Protein AF-A0A0Q7CTB3-F1 (afdb_monomer_lite)

Structure (mmCIF, N/CA/C/O backbone):
data_AF-A0A0Q7CTB3-F1
#
_entry.id   AF-A0A0Q7CTB3-F1
#
loop_
_atom_site.group_PDB
_atom_site.id
_atom_site.type_symbol
_atom_site.label_atom_id
_atom_site.label_alt_id
_atom_site.label_comp_id
_atom_site.label_asym_id
_atom_site.label_entity_id
_atom_site.label_seq_id
_atom_site.pdbx_PDB_ins_code
_atom_site.Cartn_x
_atom_site.Cartn_y
_atom_site.Cartn_z
_atom_site.occupancy
_atom_site.B_iso_or_equiv
_atom_site.auth_seq_id
_atom_site.auth_comp_id
_atom_site.auth_asym_id
_atom_site.auth_atom_id
_atom_site.pdbx_PDB_model_num
ATOM 1 N N . MET A 1 1 ? 33.494 -17.950 3.867 1.00 50.50 1 MET A N 1
ATOM 2 C CA . MET A 1 1 ? 33.104 -17.944 2.441 1.00 50.50 1 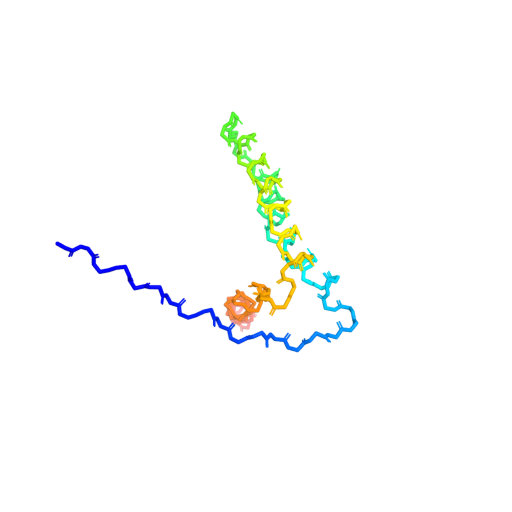MET A CA 1
ATOM 3 C C . MET A 1 1 ? 31.592 -17.795 2.385 1.00 50.50 1 MET A C 1
ATOM 5 O O . MET A 1 1 ? 30.902 -18.639 2.937 1.00 50.50 1 MET A O 1
ATOM 9 N N . TRP A 1 2 ? 31.082 -16.687 1.850 1.00 67.88 2 TRP A N 1
ATOM 10 C CA . TRP A 1 2 ? 29.640 -16.431 1.784 1.00 67.88 2 TRP A CA 1
ATOM 11 C C . TRP A 1 2 ? 29.090 -17.024 0.489 1.00 67.88 2 TRP A C 1
ATOM 13 O O . TRP A 1 2 ? 29.497 -16.615 -0.595 1.00 67.88 2 TRP A O 1
ATOM 23 N N 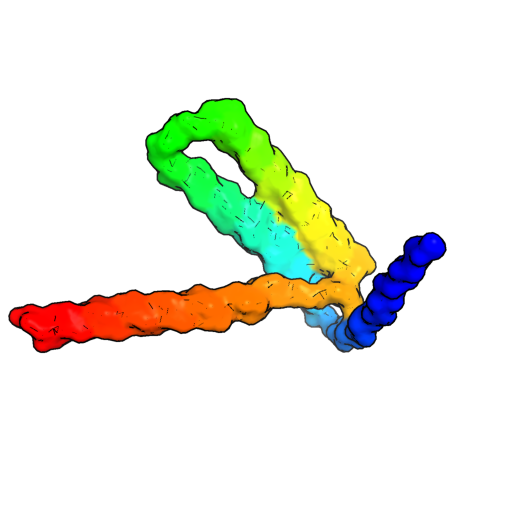. VAL A 1 3 ? 28.192 -18.001 0.596 1.00 70.88 3 VAL A N 1
ATOM 24 C CA . VAL A 1 3 ? 27.479 -18.551 -0.562 1.00 70.88 3 VAL A CA 1
ATOM 25 C C . VAL A 1 3 ? 26.230 -17.703 -0.775 1.00 70.88 3 VAL A C 1
ATOM 27 O O . VAL A 1 3 ? 25.284 -17.760 0.009 1.00 70.88 3 VAL A O 1
ATOM 30 N N . ILE A 1 4 ? 26.240 -16.875 -1.819 1.00 78.38 4 ILE A N 1
ATOM 31 C CA . ILE A 1 4 ? 25.071 -16.092 -2.224 1.00 78.38 4 ILE A CA 1
ATOM 32 C C . ILE A 1 4 ? 24.191 -16.999 -3.082 1.00 78.38 4 ILE A C 1
ATOM 34 O O . ILE A 1 4 ? 24.490 -17.260 -4.245 1.00 78.38 4 ILE A O 1
ATOM 38 N N . PHE A 1 5 ? 23.090 -17.482 -2.510 1.00 72.38 5 PHE A N 1
ATOM 39 C CA . PHE A 1 5 ? 22.059 -18.183 -3.270 1.00 72.38 5 PHE A CA 1
ATOM 40 C C . PHE A 1 5 ? 21.224 -17.166 -4.054 1.00 72.38 5 PHE A C 1
ATOM 42 O O . PHE A 1 5 ? 20.268 -16.586 -3.533 1.00 72.38 5 PHE A O 1
ATOM 49 N N . ALA A 1 6 ? 21.574 -16.947 -5.320 1.00 76.44 6 ALA A N 1
ATOM 50 C CA . ALA A 1 6 ? 20.705 -16.241 -6.250 1.00 76.44 6 ALA A CA 1
ATOM 51 C C . ALA A 1 6 ? 19.506 -17.146 -6.580 1.00 76.44 6 ALA A C 1
ATOM 53 O O . ALA A 1 6 ? 19.650 -18.161 -7.259 1.00 76.44 6 ALA A O 1
ATOM 54 N N . ARG A 1 7 ? 18.313 -16.810 -6.072 1.00 76.31 7 ARG A N 1
ATOM 55 C CA . ARG A 1 7 ? 17.085 -17.504 -6.487 1.00 76.31 7 ARG A CA 1
ATOM 56 C C . ARG A 1 7 ? 16.850 -17.223 -7.967 1.00 76.31 7 ARG A C 1
ATOM 58 O O . ARG A 1 7 ? 16.856 -16.059 -8.369 1.00 76.31 7 ARG A O 1
ATOM 65 N N . ALA A 1 8 ? 16.607 -18.273 -8.749 1.00 74.88 8 ALA A N 1
ATOM 66 C CA . ALA A 1 8 ? 16.165 -18.116 -10.125 1.00 74.88 8 ALA A CA 1
ATOM 67 C C . ALA A 1 8 ? 14.885 -17.256 -10.146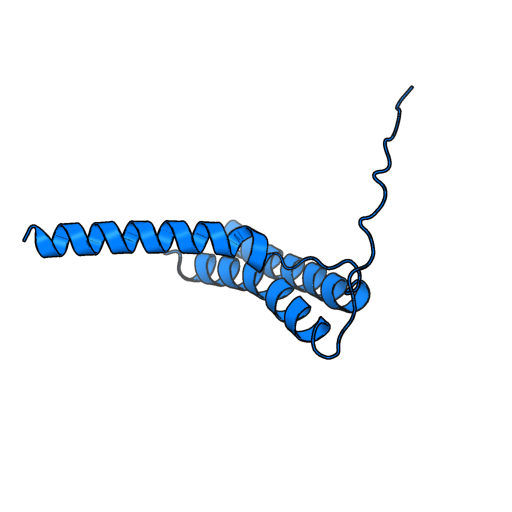 1.00 74.88 8 ALA A C 1
ATOM 69 O O . ALA A 1 8 ? 13.985 -17.491 -9.327 1.00 74.88 8 ALA A O 1
ATOM 70 N N . PRO A 1 9 ? 14.803 -16.235 -11.018 1.00 71.31 9 PRO A N 1
ATOM 71 C CA . PRO A 1 9 ? 13.591 -15.447 -11.142 1.00 71.31 9 PRO A CA 1
ATOM 72 C C . PRO A 1 9 ? 12.430 -16.361 -11.568 1.00 71.31 9 PRO A C 1
ATOM 74 O O . PRO A 1 9 ? 12.640 -17.282 -12.360 1.00 71.31 9 PRO A O 1
ATOM 77 N N . PRO A 1 10 ? 11.216 -16.146 -11.032 1.00 69.81 10 PRO A N 1
ATOM 78 C CA . PRO A 1 10 ? 10.044 -16.904 -11.448 1.00 69.81 10 PRO A CA 1
ATOM 79 C C . PRO A 1 10 ? 9.797 -16.726 -12.955 1.00 69.81 10 PRO A C 1
ATOM 81 O O . PRO A 1 10 ? 10.145 -15.675 -13.502 1.00 69.81 10 PRO A O 1
ATOM 84 N N . PRO A 1 11 ? 9.213 -17.737 -13.623 1.00 75.00 11 PRO A N 1
ATOM 85 C CA . PRO A 1 11 ? 8.960 -17.689 -15.056 1.00 75.00 11 PRO A CA 1
ATOM 86 C C . PRO A 1 11 ? 8.056 -16.507 -15.410 1.00 75.00 11 PRO A C 1
ATOM 88 O O . PRO A 1 11 ? 7.111 -16.190 -14.680 1.00 75.00 11 PRO A O 1
ATOM 91 N N . ASP A 1 12 ? 8.355 -15.868 -16.539 1.00 76.50 12 ASP A N 1
ATOM 92 C CA . ASP A 1 12 ? 7.588 -14.728 -17.024 1.00 76.50 12 ASP A CA 1
ATOM 93 C C . ASP A 1 12 ? 6.134 -15.141 -17.280 1.00 76.50 12 ASP A C 1
ATOM 95 O O . ASP A 1 12 ? 5.830 -16.196 -17.842 1.00 76.50 12 ASP A O 1
ATOM 99 N N . VAL A 1 13 ? 5.210 -14.298 -16.838 1.00 78.62 13 VAL A N 1
ATOM 100 C CA . VAL A 1 13 ? 3.776 -14.582 -16.884 1.00 78.62 13 VAL A CA 1
ATOM 101 C C . VAL A 1 13 ? 3.155 -13.995 -18.153 1.00 78.62 13 VAL A C 1
ATOM 103 O O . VAL A 1 13 ? 3.501 -12.892 -18.574 1.00 78.62 13 VAL A O 1
ATOM 106 N N . HIS A 1 14 ? 2.204 -14.723 -18.749 1.00 77.69 14 HIS A N 1
ATOM 107 C CA . HIS A 1 14 ? 1.600 -14.385 -20.044 1.00 77.69 14 HIS A CA 1
ATOM 108 C C . HIS A 1 14 ? 1.064 -12.941 -20.091 1.00 77.69 14 HIS A C 1
ATOM 110 O O . HIS A 1 14 ? 0.326 -12.504 -19.202 1.00 77.69 14 HIS A O 1
ATOM 116 N N . VAL A 1 15 ? 1.448 -12.177 -21.115 1.00 74.75 15 VAL A N 1
ATOM 117 C CA . VAL A 1 15 ? 1.116 -10.752 -21.239 1.00 74.75 15 VAL A CA 1
ATOM 118 C C . VAL A 1 15 ? -0.087 -10.587 -22.167 1.00 74.75 15 VAL A C 1
ATOM 120 O O . VAL A 1 15 ? 0.008 -10.888 -23.349 1.00 74.75 15 VAL A O 1
ATOM 123 N N . TRP A 1 16 ? -1.200 -10.069 -21.641 1.00 78.75 16 TRP A N 1
ATOM 124 C CA . TRP A 1 16 ? -2.408 -9.747 -22.412 1.00 78.75 16 TRP A CA 1
ATOM 125 C C . TRP A 1 16 ? -2.719 -8.239 -22.387 1.00 78.75 16 TRP A C 1
ATOM 127 O O . TRP A 1 16 ? -2.321 -7.539 -21.439 1.00 78.75 16 TRP A O 1
ATOM 137 N N . PRO A 1 17 ? -3.435 -7.710 -23.402 1.00 78.75 17 PRO A N 1
ATOM 138 C CA . PRO A 1 17 ? -3.861 -6.312 -23.418 1.00 78.75 17 PRO A CA 1
ATOM 139 C C . PRO A 1 17 ? -4.757 -6.015 -22.205 1.00 78.75 17 PRO A C 1
ATOM 141 O O . PRO A 1 17 ? -5.715 -6.728 -21.936 1.00 78.75 17 PRO A O 1
ATOM 144 N N . GLY A 1 18 ? -4.406 -4.989 -21.424 1.00 80.69 18 GLY A N 1
ATOM 145 C CA . GLY A 1 18 ? -5.110 -4.609 -20.187 1.00 80.69 18 GLY A CA 1
ATOM 146 C C . GLY A 1 18 ? -4.437 -5.062 -18.885 1.00 80.69 18 GLY A C 1
ATOM 147 O O . GLY A 1 18 ? -4.672 -4.459 -17.837 1.00 80.69 18 GLY A O 1
ATOM 148 N N . ARG A 1 19 ? -3.505 -6.027 -18.931 1.00 82.38 19 ARG A N 1
ATOM 149 C CA . ARG A 1 19 ? -2.772 -6.479 -17.733 1.00 82.38 19 ARG A CA 1
ATOM 150 C C . ARG A 1 19 ? -2.009 -5.346 -17.038 1.00 82.38 19 ARG A C 1
ATOM 152 O O . ARG A 1 19 ? -2.013 -5.274 -15.816 1.00 82.38 19 ARG A O 1
ATOM 159 N N . ARG A 1 20 ? -1.383 -4.450 -17.811 1.00 82.25 20 ARG A N 1
ATOM 160 C CA . ARG A 1 20 ? -0.626 -3.301 -17.276 1.00 82.25 20 ARG A CA 1
ATOM 161 C C . ARG A 1 20 ? -1.511 -2.339 -16.484 1.00 82.25 20 ARG A C 1
ATOM 163 O O . ARG A 1 20 ? -1.092 -1.865 -15.437 1.00 82.25 20 ARG A O 1
ATOM 170 N N . ALA A 1 21 ? -2.728 -2.079 -16.965 1.00 83.69 21 ALA A N 1
ATOM 171 C CA . ALA A 1 21 ? -3.677 -1.207 -16.278 1.00 83.69 21 ALA A CA 1
ATOM 172 C C . ALA A 1 21 ? -4.122 -1.833 -14.949 1.00 83.69 21 ALA A C 1
ATOM 174 O O . ALA A 1 21 ? -4.048 -1.187 -13.910 1.00 83.69 21 ALA A O 1
ATOM 175 N N . LEU A 1 22 ? -4.471 -3.123 -14.964 1.00 84.00 22 LEU A N 1
ATOM 176 C CA . LEU A 1 22 ? -4.782 -3.889 -13.753 1.00 84.00 22 LEU A CA 1
ATOM 177 C C . LEU A 1 22 ? -3.609 -3.914 -12.760 1.00 84.00 22 LEU A C 1
ATOM 179 O O . LEU A 1 22 ? -3.813 -3.734 -11.562 1.00 84.00 22 LEU A O 1
ATOM 183 N N . ALA A 1 23 ? -2.381 -4.116 -13.244 1.00 84.75 23 ALA A N 1
ATOM 184 C CA . ALA A 1 23 ? -1.184 -4.143 -12.406 1.00 84.75 23 ALA A CA 1
ATOM 185 C C . ALA A 1 23 ? -0.900 -2.773 -11.777 1.00 84.75 23 ALA A C 1
ATOM 187 O O . ALA A 1 23 ? -0.495 -2.700 -10.620 1.00 84.75 23 ALA A O 1
ATOM 188 N N . LEU A 1 24 ? -1.151 -1.687 -12.510 1.00 85.31 24 LEU A N 1
ATOM 189 C CA . LEU A 1 24 ? -1.037 -0.326 -11.994 1.00 85.31 24 LEU A CA 1
ATOM 190 C C . LEU A 1 24 ? -2.102 -0.034 -10.926 1.00 85.31 24 LEU A C 1
ATOM 192 O O . LEU A 1 24 ? -1.769 0.518 -9.878 1.00 85.31 24 LEU A O 1
ATOM 196 N N . VAL A 1 25 ? -3.350 -0.458 -11.147 1.00 86.62 25 VAL A N 1
ATOM 197 C CA . VAL A 1 25 ? -4.423 -0.329 -10.148 1.00 86.62 25 VAL A CA 1
ATOM 198 C C . VAL A 1 25 ? -4.061 -1.089 -8.870 1.00 86.62 25 VAL A C 1
ATOM 200 O O . VAL A 1 25 ? -4.086 -0.496 -7.796 1.00 86.62 25 VAL A O 1
ATOM 203 N N . ASP A 1 26 ? -3.636 -2.353 -8.962 1.00 86.88 26 ASP A N 1
ATOM 204 C CA . ASP A 1 26 ? -3.180 -3.119 -7.789 1.00 86.88 26 ASP A CA 1
ATOM 205 C C . ASP A 1 26 ? -1.952 -2.484 -7.108 1.00 86.88 26 ASP A C 1
ATOM 207 O O . ASP A 1 26 ? -1.863 -2.428 -5.879 1.00 86.88 26 ASP A O 1
ATOM 211 N N . ALA A 1 27 ? -1.005 -1.963 -7.892 1.00 86.69 27 ALA A N 1
ATOM 212 C CA . ALA A 1 27 ? 0.200 -1.332 -7.370 1.00 86.69 27 ALA A CA 1
ATOM 213 C C . ALA A 1 27 ? -0.095 -0.130 -6.472 1.00 86.69 27 ALA A C 1
ATOM 215 O O . ALA A 1 27 ? 0.599 0.037 -5.462 1.00 86.69 27 ALA A O 1
ATOM 216 N N . VAL A 1 28 ? -1.105 0.665 -6.837 1.00 88.38 28 VAL A N 1
ATOM 217 C CA . VAL A 1 28 ? -1.500 1.901 -6.148 1.00 88.38 28 VAL A CA 1
ATOM 218 C C . VAL A 1 28 ? -2.582 1.657 -5.094 1.00 88.38 28 VAL A C 1
ATOM 220 O O . VAL A 1 28 ? -2.597 2.362 -4.087 1.00 88.38 28 VAL A O 1
ATOM 223 N N . ALA A 1 29 ? -3.428 0.636 -5.260 1.00 89.38 29 ALA A N 1
ATOM 224 C CA . ALA A 1 29 ? -4.537 0.351 -4.350 1.00 89.38 29 ALA A CA 1
ATOM 225 C C . ALA A 1 29 ? -4.081 0.195 -2.893 1.00 89.38 29 ALA A C 1
ATOM 227 O O . ALA A 1 29 ? -4.637 0.829 -2.004 1.00 89.38 29 ALA A O 1
ATOM 228 N N . TRP A 1 30 ? -3.039 -0.599 -2.628 1.00 86.62 30 TRP A N 1
ATOM 229 C CA . TRP A 1 30 ? -2.573 -0.830 -1.252 1.00 86.62 30 TRP A CA 1
ATOM 230 C C . TRP A 1 30 ? -1.996 0.423 -0.582 1.00 86.62 30 TRP A C 1
ATOM 232 O O . TRP A 1 30 ? -2.415 0.746 0.529 1.00 86.62 30 TRP A O 1
ATOM 242 N N . PRO A 1 31 ? -1.063 1.152 -1.219 1.00 90.00 31 PRO A N 1
ATOM 243 C CA . PRO A 1 31 ? -0.601 2.433 -0.694 1.00 90.00 31 PRO A CA 1
ATOM 244 C C . PRO A 1 31 ? -1.730 3.450 -0.485 1.00 90.00 31 PRO A C 1
ATOM 246 O O . PRO A 1 31 ? -1.717 4.163 0.515 1.00 90.00 31 PRO A O 1
ATOM 249 N N . ALA A 1 32 ? -2.723 3.487 -1.379 1.00 91.12 32 ALA A N 1
ATOM 250 C CA . ALA A 1 32 ? -3.883 4.364 -1.241 1.00 91.12 32 ALA A CA 1
ATOM 251 C C . ALA A 1 32 ? -4.763 3.978 -0.043 1.00 91.12 32 ALA A C 1
ATOM 253 O O . ALA A 1 32 ? -5.181 4.856 0.706 1.00 91.12 32 ALA A O 1
ATOM 254 N N . VAL A 1 33 ? -4.994 2.680 0.188 1.00 91.44 33 VAL A N 1
ATOM 255 C CA . VAL A 1 33 ? -5.729 2.185 1.366 1.00 91.44 33 VAL A CA 1
ATOM 256 C C . VAL A 1 33 ? -5.016 2.574 2.663 1.00 91.44 33 VAL A C 1
ATOM 258 O O . VAL A 1 33 ? -5.663 3.068 3.583 1.00 91.44 33 VAL A O 1
ATOM 261 N N . TRP A 1 34 ? -3.690 2.417 2.735 1.00 91.56 34 TRP A N 1
ATOM 262 C CA . TRP A 1 34 ? -2.917 2.851 3.904 1.00 91.56 34 TRP A CA 1
ATOM 263 C C . TRP A 1 34 ? -2.980 4.362 4.116 1.00 91.56 34 TRP A C 1
ATOM 265 O O . TRP A 1 34 ? -3.179 4.807 5.244 1.00 91.56 34 TRP A O 1
ATOM 275 N N . ALA A 1 35 ? -2.862 5.150 3.046 1.00 92.25 35 ALA A N 1
ATOM 276 C CA . ALA A 1 35 ? -2.994 6.600 3.131 1.00 92.25 35 ALA A CA 1
ATOM 277 C C . ALA A 1 35 ? -4.392 7.013 3.618 1.00 92.25 35 ALA A C 1
ATOM 279 O O . ALA A 1 35 ? -4.501 7.823 4.532 1.00 92.25 35 ALA A O 1
ATOM 280 N N . ALA A 1 36 ? -5.456 6.414 3.076 1.00 93.44 36 ALA A N 1
ATOM 281 C CA . ALA A 1 36 ? -6.827 6.672 3.512 1.00 93.44 36 ALA A CA 1
ATOM 282 C C . ALA A 1 36 ? -7.031 6.317 4.993 1.00 93.44 36 ALA A C 1
ATOM 284 O O . ALA A 1 36 ? -7.625 7.094 5.735 1.00 93.44 36 ALA A O 1
ATOM 285 N N . TRP A 1 37 ? -6.486 5.185 5.445 1.00 93.06 37 TRP A N 1
ATOM 286 C CA . TRP A 1 37 ? -6.542 4.793 6.853 1.00 93.06 37 TRP A CA 1
ATOM 287 C C . TRP A 1 37 ? -5.822 5.797 7.766 1.00 93.06 37 TRP A C 1
ATOM 289 O O . TRP A 1 37 ? -6.382 6.202 8.783 1.00 93.06 37 TRP A O 1
ATOM 299 N N . LEU A 1 38 ? -4.630 6.264 7.374 1.00 92.62 38 LEU A N 1
ATOM 300 C CA . LEU A 1 38 ? -3.886 7.308 8.093 1.00 92.62 38 LEU A CA 1
ATOM 301 C C . LEU A 1 38 ? -4.643 8.639 8.171 1.00 92.62 38 LEU A C 1
ATOM 303 O O . LEU A 1 38 ? -4.522 9.337 9.171 1.00 92.62 38 LEU A O 1
ATOM 307 N N . LEU A 1 39 ? -5.420 8.984 7.143 1.00 91.31 39 LEU A N 1
ATOM 308 C CA . LEU A 1 39 ? -6.197 10.227 7.101 1.00 91.31 39 LEU A CA 1
ATOM 309 C C . LEU A 1 39 ? -7.469 10.180 7.959 1.00 91.31 39 LEU A C 1
ATOM 311 O O . LEU A 1 39 ? -7.933 11.223 8.406 1.00 91.31 39 LEU A O 1
ATOM 315 N N . VAL A 1 40 ? -8.038 8.992 8.181 1.00 94.12 40 VAL A N 1
ATOM 316 C CA . VAL A 1 40 ? -9.253 8.803 9.001 1.00 94.12 40 VAL A CA 1
ATOM 317 C C . VAL A 1 40 ? -8.915 8.541 10.474 1.00 94.12 40 VAL A C 1
ATOM 319 O O . VAL A 1 40 ? -9.776 8.668 11.345 1.00 94.12 40 VAL A O 1
ATOM 322 N N . LEU A 1 41 ? -7.662 8.198 10.781 1.00 91.81 41 LEU A N 1
ATOM 323 C CA . LEU A 1 41 ? -7.184 8.044 12.150 1.00 91.81 41 LEU A CA 1
ATOM 324 C C . LEU A 1 41 ? -7.353 9.355 12.933 1.00 91.81 41 LEU A C 1
ATOM 326 O O . LEU 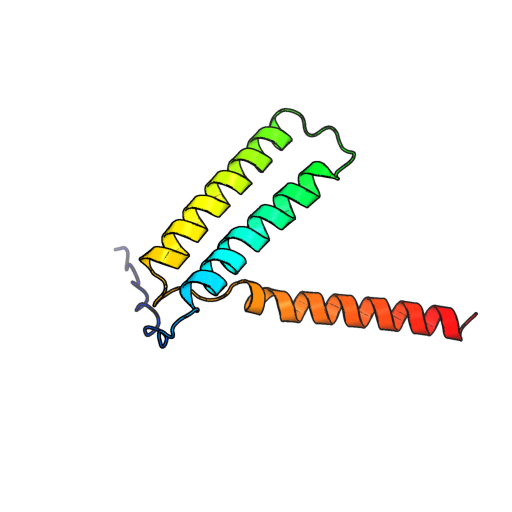A 1 41 ? -6.750 10.375 12.620 1.00 91.81 41 LEU A O 1
ATOM 330 N N . SER A 1 42 ? -8.133 9.301 14.011 1.00 86.69 42 SER A N 1
ATOM 331 C CA . SER A 1 42 ? -8.378 10.426 14.925 1.00 86.69 42 SER A CA 1
ATOM 332 C C . SER A 1 42 ? -7.200 10.733 15.860 1.00 86.69 42 SER A C 1
ATOM 334 O O . SER A 1 42 ? -7.289 11.614 16.713 1.00 86.69 42 SER A O 1
ATOM 336 N N . VAL A 1 43 ? -6.092 10.002 15.722 1.00 90.50 43 VAL A N 1
ATOM 337 C CA . VAL A 1 43 ? -4.898 10.148 16.556 1.00 90.50 43 VAL A CA 1
ATOM 338 C C . VAL A 1 43 ? -3.975 11.210 15.946 1.00 90.50 43 VAL A C 1
ATOM 340 O O . VAL A 1 43 ? -3.631 11.104 14.767 1.00 90.50 43 VAL A O 1
ATOM 343 N N . PRO A 1 44 ? -3.508 12.209 16.720 1.00 86.88 44 PRO A N 1
ATOM 344 C CA . PRO A 1 44 ? -2.567 13.206 16.224 1.00 86.88 44 PRO A CA 1
ATOM 345 C C . PRO A 1 44 ? -1.180 12.578 16.028 1.00 86.88 44 PRO A C 1
ATOM 347 O O . PRO A 1 44 ? -0.370 12.495 16.946 1.00 86.88 44 PRO A O 1
ATOM 350 N N . LEU A 1 45 ? -0.902 12.132 14.805 1.00 90.06 45 LEU A N 1
ATOM 351 C CA . LEU A 1 45 ? 0.366 11.489 14.434 1.00 90.06 45 LEU A CA 1
ATOM 352 C C . LEU A 1 45 ? 1.508 12.493 14.173 1.00 90.06 45 LEU A C 1
ATOM 354 O O . LEU A 1 45 ? 2.669 12.094 14.079 1.00 90.06 45 LEU A O 1
ATOM 358 N N . GLY A 1 46 ? 1.198 13.786 14.021 1.00 91.62 46 GLY A N 1
ATOM 359 C CA . GLY A 1 46 ? 2.181 14.848 13.779 1.00 91.62 46 GLY A CA 1
ATOM 360 C C . GLY A 1 46 ? 3.109 14.553 12.592 1.00 91.62 46 GLY A C 1
ATOM 361 O O . GLY A 1 46 ? 2.666 14.109 11.530 1.00 91.62 46 GLY A O 1
ATOM 362 N N . LEU A 1 47 ? 4.415 14.767 12.786 1.00 94.62 47 LEU A N 1
ATOM 363 C CA . LEU A 1 47 ? 5.448 14.509 11.775 1.00 94.62 47 LEU A CA 1
ATOM 364 C C . LEU A 1 47 ? 5.472 13.041 11.319 1.00 94.62 47 LEU A C 1
ATOM 366 O O . LEU A 1 47 ? 5.647 12.772 10.133 1.00 94.62 47 LEU A O 1
ATOM 370 N N . ALA A 1 48 ? 5.241 12.089 12.229 1.00 93.62 48 ALA A N 1
ATOM 371 C CA . ALA A 1 48 ? 5.232 10.669 11.882 1.00 93.62 48 ALA A CA 1
ATOM 372 C C . ALA A 1 48 ? 4.120 10.341 10.871 1.00 93.62 48 ALA A C 1
ATOM 374 O O . ALA A 1 48 ? 4.350 9.580 9.931 1.00 93.62 48 ALA A O 1
ATOM 375 N N . GLY A 1 49 ? 2.948 10.972 11.009 1.00 92.00 49 GLY A N 1
ATOM 376 C CA . GLY A 1 49 ? 1.846 10.845 10.051 1.00 92.00 49 GLY A CA 1
ATOM 377 C C . GLY A 1 49 ? 2.208 11.392 8.670 1.00 92.00 49 GLY A C 1
ATOM 378 O O . GLY A 1 49 ? 1.963 10.735 7.660 1.00 92.00 49 GLY A O 1
ATOM 379 N N . GLN A 1 50 ? 2.868 12.552 8.617 1.00 93.12 50 GLN A N 1
ATOM 380 C CA . GLN A 1 50 ? 3.336 13.144 7.358 1.00 93.12 50 GLN A CA 1
ATOM 381 C C . GLN A 1 50 ? 4.401 12.276 6.676 1.00 93.12 50 GLN A C 1
ATOM 383 O O . GLN A 1 50 ? 4.310 12.022 5.474 1.00 93.12 50 GLN A O 1
ATOM 388 N N . CYS A 1 51 ? 5.368 11.754 7.436 1.00 96.31 51 CYS A N 1
ATOM 389 C CA . CYS A 1 51 ? 6.363 10.814 6.921 1.00 96.31 51 CYS A CA 1
ATOM 390 C C . CYS A 1 51 ? 5.711 9.528 6.392 1.00 96.31 51 CYS A C 1
ATOM 392 O O . CYS A 1 51 ? 6.085 9.047 5.322 1.00 96.31 51 CYS A O 1
ATOM 394 N N . ALA A 1 52 ? 4.717 8.987 7.101 1.00 93.25 52 ALA A N 1
ATOM 395 C CA . ALA A 1 52 ? 3.995 7.789 6.679 1.00 93.25 52 ALA A CA 1
ATOM 396 C C . ALA A 1 52 ? 3.179 8.021 5.392 1.00 93.25 52 ALA A C 1
ATOM 398 O O . ALA A 1 52 ? 3.186 7.172 4.497 1.00 93.25 52 ALA A O 1
ATOM 399 N N . LEU A 1 53 ? 2.533 9.182 5.249 1.00 93.56 53 LEU A N 1
ATOM 400 C CA . LEU A 1 53 ? 1.833 9.567 4.018 1.00 93.56 53 LEU A CA 1
ATOM 401 C C . LEU A 1 53 ? 2.799 9.749 2.840 1.00 93.56 53 LEU A C 1
ATOM 403 O O . LEU A 1 53 ? 2.554 9.215 1.755 1.00 93.56 53 LEU A O 1
ATOM 407 N N . ALA A 1 54 ? 3.927 10.430 3.056 1.00 94.06 54 ALA A N 1
ATOM 408 C CA . ALA A 1 54 ? 4.974 10.566 2.044 1.00 94.06 54 ALA A CA 1
ATOM 409 C C . ALA A 1 54 ? 5.509 9.191 1.611 1.00 94.06 54 ALA A C 1
ATOM 411 O O . ALA A 1 54 ? 5.672 8.923 0.418 1.00 94.06 54 ALA A O 1
ATOM 412 N N . TRP A 1 55 ? 5.699 8.281 2.570 1.00 94.69 55 TRP A N 1
ATOM 413 C CA . TRP A 1 55 ? 6.093 6.90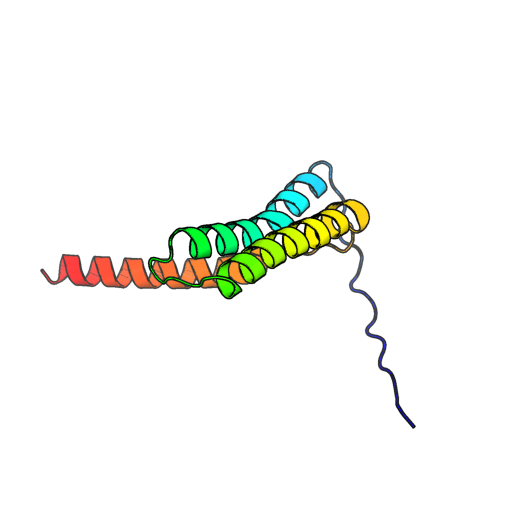5 2.294 1.00 94.69 55 TRP A CA 1
ATOM 414 C C . TRP A 1 55 ? 5.052 6.155 1.458 1.00 94.69 55 TRP A C 1
ATOM 416 O O . TRP A 1 55 ? 5.431 5.453 0.521 1.00 94.69 55 TRP A O 1
ATOM 426 N N . CYS A 1 56 ? 3.754 6.332 1.730 1.00 92.88 56 CYS A N 1
ATOM 427 C CA . CYS A 1 56 ? 2.690 5.767 0.895 1.00 92.88 56 CYS A CA 1
ATOM 428 C C . CYS A 1 56 ? 2.800 6.264 -0.555 1.00 92.88 56 CYS A C 1
ATOM 430 O O . CYS A 1 56 ? 2.731 5.455 -1.481 1.00 92.88 56 CYS A O 1
ATOM 432 N N . GLY A 1 57 ? 3.062 7.559 -0.762 1.00 91.06 57 GLY A N 1
ATOM 433 C CA . GLY A 1 57 ? 3.294 8.129 -2.093 1.00 91.06 57 GLY A CA 1
ATOM 434 C C . GLY A 1 57 ? 4.496 7.501 -2.809 1.00 91.06 57 GLY A C 1
ATOM 435 O O . GLY A 1 57 ? 4.367 6.997 -3.927 1.00 91.06 57 GLY A O 1
ATOM 436 N N . VAL A 1 58 ? 5.655 7.443 -2.146 1.00 93.19 58 VAL A N 1
ATOM 437 C CA . VAL A 1 58 ? 6.871 6.822 -2.707 1.00 93.19 58 VAL A CA 1
ATOM 438 C C . VAL A 1 58 ? 6.646 5.338 -3.012 1.00 93.19 58 VAL A C 1
ATOM 440 O O . VAL A 1 58 ? 7.047 4.846 -4.071 1.00 93.19 58 VAL A O 1
ATOM 443 N N . ALA A 1 59 ? 5.983 4.614 -2.111 1.00 89.75 59 ALA A N 1
ATOM 444 C CA . ALA A 1 59 ? 5.646 3.211 -2.303 1.00 89.75 59 ALA A CA 1
ATOM 445 C C . ALA A 1 59 ? 4.717 3.011 -3.512 1.00 89.75 59 ALA A C 1
ATOM 447 O O . ALA A 1 59 ? 4.957 2.094 -4.301 1.00 89.75 59 ALA A O 1
ATOM 448 N N . ALA A 1 60 ? 3.712 3.874 -3.694 1.00 88.94 60 ALA A N 1
ATOM 449 C CA . ALA A 1 60 ? 2.814 3.846 -4.848 1.00 88.94 60 ALA A CA 1
ATOM 450 C C . ALA A 1 60 ? 3.577 4.045 -6.160 1.00 88.94 60 ALA A C 1
ATOM 452 O O . ALA A 1 60 ? 3.460 3.215 -7.063 1.00 88.94 60 ALA A O 1
ATOM 453 N N . VAL A 1 61 ? 4.425 5.075 -6.239 1.00 90.06 61 VAL A N 1
ATOM 454 C CA . VAL A 1 61 ? 5.223 5.368 -7.441 1.00 90.06 61 VAL A CA 1
ATOM 455 C C . VAL A 1 61 ? 6.165 4.211 -7.768 1.00 90.06 61 VAL A C 1
ATOM 457 O O . VAL A 1 61 ? 6.166 3.717 -8.895 1.00 90.06 61 VAL A O 1
ATOM 460 N N . ARG A 1 62 ? 6.923 3.705 -6.785 1.00 87.94 62 ARG A N 1
ATOM 461 C CA . ARG A 1 62 ? 7.852 2.581 -7.005 1.00 87.94 62 ARG A CA 1
ATOM 462 C C . ARG A 1 62 ? 7.133 1.329 -7.497 1.00 87.94 62 ARG A C 1
ATOM 464 O O . ARG A 1 62 ? 7.630 0.639 -8.387 1.00 87.94 62 ARG A O 1
ATOM 471 N N . ARG A 1 63 ? 5.967 1.023 -6.924 1.00 87.06 63 ARG A N 1
ATOM 472 C CA . ARG A 1 63 ? 5.166 -0.134 -7.336 1.00 87.06 63 ARG A CA 1
ATOM 473 C C . ARG A 1 63 ? 4.559 0.072 -8.721 1.00 87.06 63 ARG A C 1
ATOM 475 O O . ARG A 1 63 ? 4.542 -0.888 -9.483 1.00 87.06 63 ARG A O 1
ATOM 482 N N . ALA A 1 64 ? 4.123 1.285 -9.062 1.00 85.56 64 ALA A N 1
ATOM 483 C CA . ALA A 1 64 ? 3.573 1.617 -10.376 1.00 85.56 64 ALA A CA 1
ATOM 484 C C . ALA A 1 64 ? 4.636 1.538 -11.483 1.00 85.56 64 ALA A C 1
ATOM 486 O O . ALA A 1 64 ? 4.404 0.889 -12.501 1.00 85.56 64 ALA A O 1
ATOM 487 N N . VAL A 1 65 ? 5.832 2.099 -11.259 1.00 85.88 65 VAL A N 1
ATOM 488 C CA . VAL A 1 65 ? 6.966 1.992 -12.199 1.00 85.88 65 VAL A CA 1
ATOM 489 C C . VAL A 1 65 ? 7.307 0.526 -12.454 1.00 85.88 65 VAL A C 1
ATOM 491 O O . VAL A 1 65 ? 7.459 0.118 -13.604 1.00 85.88 65 VAL A O 1
ATOM 494 N N . ARG A 1 66 ? 7.342 -0.296 -11.398 1.00 82.62 66 ARG A N 1
ATOM 495 C CA . ARG A 1 66 ? 7.583 -1.735 -11.531 1.00 82.62 66 ARG A CA 1
ATOM 496 C C . ARG A 1 66 ? 6.443 -2.464 -12.244 1.00 82.62 66 ARG A C 1
ATOM 498 O O . ARG A 1 66 ? 6.704 -3.318 -13.081 1.00 82.62 66 ARG A O 1
ATOM 505 N N . ALA A 1 67 ? 5.191 -2.127 -11.947 1.00 83.62 67 ALA A N 1
ATOM 506 C CA . ALA A 1 67 ? 4.023 -2.722 -12.593 1.00 83.62 67 ALA A CA 1
ATOM 507 C C . ALA A 1 67 ? 3.979 -2.439 -14.100 1.00 83.62 67 ALA A C 1
ATOM 509 O O . ALA A 1 67 ? 3.589 -3.309 -14.875 1.00 83.62 67 ALA A O 1
ATOM 510 N N . VAL A 1 68 ? 4.404 -1.247 -14.526 1.00 80.62 68 VAL A N 1
ATOM 511 C CA . VAL A 1 68 ? 4.416 -0.857 -15.943 1.00 80.62 68 VAL A CA 1
ATOM 512 C C . VAL A 1 68 ? 5.668 -1.376 -16.656 1.00 80.62 68 VAL A C 1
ATOM 514 O O . VAL A 1 68 ? 5.543 -1.987 -17.721 1.00 80.62 68 VAL A O 1
ATOM 517 N N . GLY A 1 69 ? 6.854 -1.175 -16.071 1.00 79.88 69 GLY A N 1
ATOM 518 C CA . GLY A 1 69 ? 8.144 -1.539 -16.670 1.00 79.88 69 GLY A CA 1
ATOM 519 C C . GLY A 1 69 ? 8.451 -3.039 -16.625 1.00 79.88 69 GLY A C 1
ATOM 520 O O . GLY A 1 69 ? 8.928 -3.608 -17.602 1.00 79.88 69 GLY A O 1
ATOM 521 N N . GLU A 1 70 ? 8.098 -3.711 -15.529 1.00 78.69 70 GLU A N 1
ATOM 522 C CA . GLU A 1 70 ? 8.339 -5.143 -15.302 1.00 78.69 70 GLU A CA 1
ATOM 523 C C . GLU A 1 70 ? 7.022 -5.935 -15.243 1.00 78.69 70 GLU A C 1
ATOM 525 O O . GLU A 1 70 ? 6.899 -6.898 -14.489 1.00 78.69 70 GLU A O 1
ATOM 530 N N . ASN A 1 71 ? 6.007 -5.552 -16.031 1.00 76.19 71 ASN A N 1
ATOM 531 C CA . ASN A 1 71 ? 4.675 -6.183 -15.984 1.00 76.19 71 ASN A CA 1
ATOM 532 C C . ASN A 1 71 ? 4.710 -7.720 -16.135 1.00 76.19 71 ASN A C 1
ATOM 534 O O . ASN A 1 71 ? 3.905 -8.432 -15.539 1.00 76.19 71 ASN A O 1
ATOM 538 N N . HIS A 1 72 ? 5.666 -8.227 -16.919 1.00 72.38 72 HIS A N 1
ATOM 539 C CA . HIS A 1 72 ? 5.902 -9.656 -17.149 1.00 72.38 72 HIS A CA 1
ATOM 540 C C . HIS A 1 72 ? 6.358 -10.410 -15.886 1.00 72.38 72 HIS A C 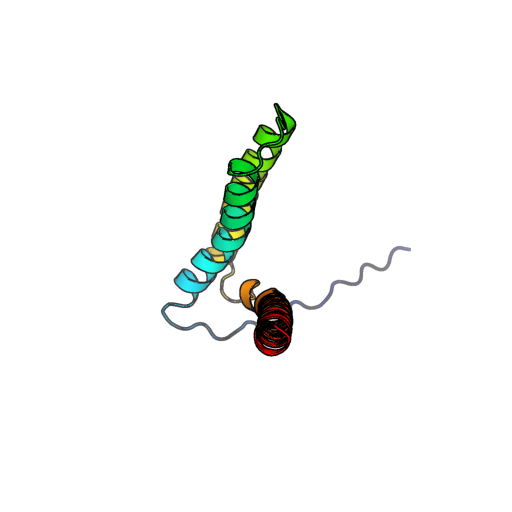1
ATOM 542 O O . HIS A 1 72 ? 6.230 -11.626 -15.831 1.00 72.38 72 HIS A O 1
ATOM 548 N N . ARG A 1 73 ? 6.830 -9.696 -14.856 1.00 71.25 73 ARG A N 1
ATOM 549 C CA . ARG A 1 73 ? 7.225 -10.215 -13.533 1.00 71.25 73 ARG A CA 1
ATOM 550 C C . ARG A 1 73 ? 6.337 -9.702 -12.401 1.00 71.25 73 ARG A C 1
ATOM 552 O O . ARG A 1 73 ? 6.590 -9.986 -11.229 1.00 71.25 73 ARG A O 1
ATOM 559 N N . TYR A 1 74 ? 5.301 -8.927 -12.721 1.00 72.75 74 TYR A N 1
ATOM 560 C CA . TYR A 1 74 ? 4.415 -8.365 -11.715 1.00 72.75 74 TYR A CA 1
ATOM 561 C C . TYR A 1 74 ? 3.368 -9.394 -11.279 1.00 72.75 74 TYR A C 1
ATOM 563 O O . TYR A 1 74 ? 2.557 -9.868 -12.083 1.00 72.75 74 TYR A O 1
ATOM 571 N N . HIS A 1 75 ? 3.378 -9.711 -9.984 1.00 71.25 75 HIS A N 1
ATOM 572 C CA . HIS A 1 75 ? 2.377 -10.549 -9.335 1.00 71.25 75 HIS A CA 1
ATOM 573 C C . HIS A 1 75 ? 1.383 -9.675 -8.578 1.00 71.25 75 HIS A C 1
ATOM 575 O O . HIS A 1 75 ? 1.780 -8.892 -7.714 1.00 71.25 75 HIS A O 1
ATOM 581 N N . PHE A 1 76 ? 0.096 -9.862 -8.876 1.00 73.31 76 PHE A N 1
ATOM 582 C CA . PHE A 1 76 ? -0.995 -9.153 -8.217 1.00 73.31 76 PHE A CA 1
ATOM 583 C C . PHE A 1 76 ? -0.968 -9.401 -6.711 1.00 73.31 76 PHE A C 1
ATOM 585 O O . PHE A 1 76 ? -1.224 -10.509 -6.229 1.00 73.31 76 PHE A O 1
ATOM 592 N N . THR A 1 77 ? -0.669 -8.356 -5.952 1.00 72.25 77 THR A N 1
ATOM 593 C CA . THR A 1 77 ? -0.662 -8.429 -4.493 1.00 72.25 77 THR A CA 1
ATOM 594 C C . THR A 1 77 ? -2.065 -8.476 -3.906 1.00 72.25 77 THR A C 1
ATOM 596 O O . THR A 1 77 ? -2.228 -9.076 -2.839 1.00 72.25 77 THR A O 1
ATOM 599 N N . THR A 1 78 ? -3.074 -7.956 -4.618 1.00 69.75 78 THR A N 1
ATOM 600 C CA . THR A 1 78 ? -4.489 -8.076 -4.230 1.00 69.75 78 THR A CA 1
ATOM 601 C C . THR A 1 78 ? -4.875 -9.529 -4.018 1.00 69.75 78 THR A C 1
ATOM 603 O O . THR A 1 78 ? -5.564 -9.844 -3.057 1.00 69.75 78 THR A O 1
ATOM 606 N N . TRP A 1 79 ? -4.383 -10.442 -4.859 1.00 65.19 79 TRP A N 1
ATOM 607 C CA . TRP A 1 79 ? -4.754 -11.855 -4.775 1.00 65.19 79 TRP A CA 1
ATOM 608 C C . TRP A 1 79 ? -4.208 -12.532 -3.514 1.00 65.19 79 TRP A C 1
ATOM 610 O O . TRP A 1 79 ? -4.844 -13.418 -2.943 1.00 65.19 79 TRP A O 1
ATOM 620 N N . ARG A 1 80 ? -3.043 -12.077 -3.034 1.00 69.12 80 ARG A N 1
ATOM 621 C CA . ARG A 1 80 ? -2.402 -12.624 -1.831 1.00 69.12 80 ARG A CA 1
ATOM 622 C C . ARG A 1 80 ? -3.186 -12.295 -0.560 1.00 69.12 80 ARG A C 1
ATOM 624 O O . ARG A 1 80 ? -3.230 -13.113 0.354 1.00 69.12 80 ARG A O 1
ATOM 631 N N . TRP A 1 81 ? -3.786 -11.109 -0.503 1.00 74.94 81 TRP A N 1
ATOM 632 C CA . TRP A 1 81 ? -4.524 -10.629 0.669 1.00 74.94 81 TRP A CA 1
ATOM 633 C C . TRP A 1 81 ? -6.036 -10.799 0.549 1.00 74.94 81 TRP A C 1
ATOM 635 O O . TRP A 1 81 ? -6.697 -10.997 1.564 1.00 74.94 81 TRP A O 1
ATOM 645 N N . GLY A 1 82 ? -6.575 -10.799 -0.671 1.00 74.69 82 GLY A N 1
ATOM 646 C CA . GLY A 1 82 ? -8.006 -10.912 -0.940 1.00 74.69 82 GLY A CA 1
ATOM 647 C C . GLY A 1 82 ? -8.625 -12.144 -0.288 1.00 74.69 82 GLY A C 1
ATOM 648 O O . GLY A 1 82 ? -9.671 -12.027 0.340 1.00 74.69 82 GLY A O 1
ATOM 649 N N . ARG A 1 83 ? -7.936 -13.296 -0.319 1.00 78.88 83 ARG A N 1
ATOM 650 C CA . ARG A 1 83 ? -8.406 -14.514 0.363 1.00 78.88 83 ARG A CA 1
ATOM 651 C C . ARG A 1 83 ? -8.577 -14.313 1.871 1.00 78.88 83 ARG A C 1
ATOM 653 O O . ARG A 1 83 ? -9.587 -14.723 2.426 1.00 78.88 83 ARG A O 1
ATOM 660 N N . TRP A 1 84 ? -7.605 -13.692 2.533 1.00 84.00 84 TRP A N 1
ATOM 661 C CA . TRP A 1 84 ? -7.651 -13.480 3.982 1.00 84.00 84 TRP A CA 1
ATOM 662 C C . TRP A 1 84 ? -8.687 -12.431 4.379 1.00 84.00 84 TRP A C 1
ATOM 664 O O . TRP A 1 84 ? -9.405 -12.630 5.353 1.00 84.00 84 TRP A O 1
ATOM 674 N N . ILE A 1 85 ? -8.813 -11.357 3.595 1.00 84.75 85 ILE A N 1
ATOM 675 C CA . ILE A 1 85 ? -9.845 -10.333 3.796 1.00 84.75 85 ILE A CA 1
ATOM 676 C C . ILE A 1 85 ? -11.239 -10.945 3.629 1.00 84.75 85 ILE A C 1
ATOM 678 O O . ILE A 1 85 ? -12.101 -10.727 4.473 1.00 84.75 85 ILE A O 1
ATOM 682 N N . LEU A 1 86 ? -11.450 -11.754 2.585 1.00 87.75 86 LEU A N 1
ATOM 683 C CA . LEU A 1 86 ? -12.719 -12.442 2.347 1.00 87.75 86 LEU A CA 1
ATOM 684 C C . LEU A 1 86 ? -13.085 -13.360 3.519 1.00 87.75 86 LEU A C 1
ATOM 686 O O . LEU A 1 86 ? -14.218 -13.327 3.984 1.00 87.75 86 LEU A O 1
ATOM 690 N N . LEU A 1 87 ? -12.124 -14.144 4.021 1.00 90.31 87 LEU A N 1
ATOM 691 C CA . LEU A 1 87 ? -12.335 -15.011 5.182 1.00 90.31 87 LEU A CA 1
ATOM 692 C C . LEU A 1 87 ? -12.690 -14.207 6.438 1.00 90.31 87 LEU A C 1
ATOM 694 O O . LEU A 1 87 ? -13.631 -14.566 7.141 1.00 90.31 87 LEU A O 1
ATOM 698 N N . ALA A 1 88 ? -11.984 -13.104 6.696 1.00 91.62 88 ALA A N 1
ATOM 699 C CA . ALA A 1 88 ? -12.277 -12.230 7.830 1.00 91.62 88 ALA A CA 1
ATOM 700 C C . ALA A 1 88 ? -13.682 -11.607 7.730 1.00 91.62 88 ALA A C 1
ATOM 702 O O . ALA A 1 88 ? -14.419 -11.587 8.715 1.00 91.62 88 ALA A O 1
ATOM 703 N N . LEU A 1 89 ? -14.081 -11.152 6.537 1.00 91.81 89 LEU A N 1
ATOM 704 C CA . LEU A 1 89 ? -15.419 -10.610 6.283 1.00 91.81 89 LEU A CA 1
ATOM 705 C C . LEU A 1 89 ? -16.509 -11.674 6.434 1.00 91.81 89 LEU A C 1
ATOM 707 O O . LEU A 1 89 ? -17.521 -11.414 7.082 1.00 91.81 89 LEU A O 1
ATOM 711 N N . ALA A 1 90 ? -16.298 -12.872 5.883 1.00 93.75 90 ALA A N 1
ATOM 712 C CA . ALA A 1 90 ? -17.232 -13.987 6.008 1.00 93.75 90 ALA A CA 1
ATOM 713 C C . ALA A 1 90 ? -17.441 -14.377 7.477 1.00 93.75 90 ALA A C 1
ATOM 715 O O . ALA A 1 90 ? -18.576 -14.563 7.912 1.00 93.75 90 ALA A O 1
ATOM 716 N N . PHE A 1 91 ? -16.359 -14.424 8.257 1.00 95.50 91 PHE A N 1
ATOM 717 C CA . PHE A 1 91 ? -16.424 -14.686 9.690 1.00 95.50 91 PHE A CA 1
ATOM 718 C C . PHE A 1 91 ? -17.194 -13.592 10.443 1.00 95.50 91 PHE A C 1
ATOM 720 O O . PHE A 1 91 ? -18.117 -13.897 11.196 1.00 95.50 91 PHE A O 1
ATOM 727 N N . GLY A 1 92 ? -16.881 -12.315 10.197 1.00 93.44 92 GLY A N 1
ATOM 728 C CA . GLY A 1 92 ? -17.604 -11.195 10.809 1.00 93.44 92 GLY A CA 1
ATOM 729 C C . GLY A 1 92 ? -19.097 -11.184 10.458 1.00 93.44 92 GLY A C 1
ATOM 730 O O . GLY A 1 92 ? -19.937 -10.906 11.315 1.00 93.44 92 GLY A O 1
ATOM 731 N N . TYR A 1 93 ? -19.446 -11.544 9.222 1.00 95.00 93 TYR A N 1
ATOM 732 C CA . TYR A 1 93 ? -20.836 -11.657 8.786 1.00 95.00 93 TYR A CA 1
ATOM 733 C C . TYR A 1 93 ? -21.564 -12.825 9.464 1.00 95.00 93 TYR A C 1
ATOM 735 O O . TYR A 1 93 ? -22.688 -12.648 9.931 1.00 95.00 93 TYR A O 1
ATOM 743 N N . ALA A 1 94 ? -20.911 -13.985 9.593 1.00 94.75 94 ALA A N 1
ATOM 744 C CA . ALA A 1 94 ? -21.454 -15.137 10.310 1.00 94.75 94 ALA A CA 1
ATOM 745 C C . ALA A 1 94 ? -21.735 -14.813 11.787 1.00 94.75 94 ALA A C 1
ATOM 747 O O . ALA A 1 94 ? -22.806 -15.148 12.289 1.00 94.75 94 ALA A O 1
ATOM 748 N N . LEU A 1 95 ? -20.825 -14.097 12.461 1.00 95.31 95 LEU A N 1
ATOM 749 C CA . LEU A 1 95 ? -21.046 -13.622 13.832 1.00 95.31 95 LEU A CA 1
ATOM 750 C C . LEU A 1 95 ? -22.243 -12.671 13.928 1.00 95.31 95 LEU A C 1
ATOM 752 O O . LEU A 1 95 ? -23.056 -12.797 14.841 1.00 95.31 95 LEU A O 1
ATOM 756 N N . LYS A 1 96 ? -22.378 -11.736 12.980 1.00 93.50 96 LYS A N 1
ATOM 757 C CA . LYS A 1 96 ? -23.505 -10.795 12.950 1.00 93.50 96 LYS A CA 1
ATOM 758 C C . LYS A 1 96 ? -24.843 -11.511 12.739 1.00 93.50 96 LYS A C 1
ATOM 760 O O . LYS A 1 96 ? -25.819 -11.161 13.393 1.00 93.50 96 LYS A O 1
ATOM 765 N N . LEU A 1 97 ? -24.877 -12.516 11.863 1.00 94.62 97 LEU A N 1
ATOM 766 C CA . LEU A 1 97 ? -26.039 -13.384 11.652 1.00 94.62 97 LEU A CA 1
ATOM 767 C C . LEU A 1 97 ? -26.394 -14.174 12.910 1.00 94.62 97 LEU A C 1
ATOM 769 O O . LEU A 1 97 ? -27.553 -14.178 13.306 1.00 94.62 97 LEU A O 1
ATOM 773 N N . ALA A 1 98 ? -25.405 -14.797 13.554 1.00 93.00 98 ALA A N 1
ATOM 774 C CA . ALA A 1 98 ? -25.619 -15.539 14.791 1.00 93.00 98 ALA A CA 1
ATOM 775 C C . ALA A 1 98 ? -26.205 -14.638 15.886 1.00 93.00 98 ALA A C 1
ATOM 777 O O . ALA A 1 98 ? -27.203 -15.008 16.493 1.00 93.00 98 ALA A O 1
ATOM 778 N N . ALA A 1 99 ? -25.649 -13.434 16.064 1.00 93.00 99 ALA A N 1
ATOM 779 C CA . ALA A 1 99 ? -26.156 -12.452 17.018 1.00 93.00 99 ALA A CA 1
ATOM 780 C C . ALA A 1 99 ? -27.606 -12.034 16.716 1.00 93.00 99 ALA A C 1
ATOM 782 O O . ALA A 1 99 ? -28.417 -11.943 17.632 1.00 93.00 99 ALA A O 1
ATOM 783 N N . PHE A 1 100 ? -27.938 -11.810 15.440 1.00 92.44 100 PHE A N 1
ATOM 784 C CA . PHE A 1 100 ? -29.285 -11.417 15.017 1.00 92.44 100 PHE A CA 1
ATOM 785 C C . PHE A 1 100 ? -30.315 -12.542 15.183 1.00 92.44 100 PHE A C 1
ATOM 787 O O . PHE A 1 100 ? -31.468 -12.267 15.473 1.00 92.44 100 PHE A O 1
ATOM 794 N N . LEU A 1 101 ? -29.907 -13.801 15.000 1.00 90.25 101 LEU A N 1
ATOM 795 C CA . LEU A 1 101 ? -30.766 -14.976 15.194 1.00 90.25 101 LEU A CA 1
ATOM 796 C C . LEU A 1 101 ? -30.925 -15.366 16.672 1.00 90.25 101 LEU A C 1
ATOM 798 O O . LEU A 1 101 ? -31.857 -16.089 17.009 1.00 90.25 101 LEU A O 1
ATOM 802 N N . SER A 1 102 ? -29.998 -14.939 17.534 1.00 83.06 102 SER A N 1
ATOM 803 C CA . SER A 1 102 ? -30.054 -15.153 18.987 1.00 83.06 102 SER A CA 1
ATOM 804 C C . SER A 1 102 ? -30.776 -14.044 19.762 1.00 83.06 102 SER A C 1
ATOM 806 O O . SER A 1 102 ? -30.900 -14.157 20.980 1.00 83.06 102 SER A O 1
ATOM 808 N N . ALA A 1 103 ? -31.180 -12.971 19.077 1.00 65.69 103 ALA A N 1
ATOM 809 C CA . ALA A 1 103 ? -31.955 -11.854 19.616 1.00 65.69 103 ALA A CA 1
ATOM 810 C C . ALA A 1 103 ? -33.451 -12.066 19.354 1.00 65.69 103 ALA A C 1
ATOM 812 O O . ALA A 1 103 ? -34.247 -11.672 20.233 1.00 65.69 103 ALA A O 1
#

pLDDT: mean 84.5, std 9.04, range [50.5, 96.31]

Secondary structure (DSSP, 8-state):
------PPPPPPPPP-TTHHHHHHHHHHHHHHHHHHHHHH--S--HHHHHHHHHHHHHHHHHHHHHHHHTGGG---HHHHHHHHHHHHHHHHHHHHHHHHH--

Sequence (103 aa):
MWVIFARAPPPDVHVWPGRRALALVDAVAWPAVWAAWLLVLSVPLGLAGQCALAWCGVAAVRRAVRAVGENHRYHFTTWRWGRWILLALAFGYALKLAAFLSA

Foldseek 3Di:
DDDDPDDDQPAFDDDDPCLLVVQLCLQLVVLVVQLVVLVPDPDCCDVVSVVSNVVSVVSSVVSNCCCNVVVRRRDRPCVVCVVVVVVVVVVVVVVVVVVVVVD

Radius of gyration: 19.29 Å; chains: 1; bounding box: 65×33×43 Å